Protein AF-A0AAN8LNS6-F1 (afdb_monomer_lite)

pLDDT: mean 75.52, std 24.85, range [30.61, 98.62]

Structure (mmCIF, N/CA/C/O backbone):
data_AF-A0AAN8LNS6-F1
#
_entry.id   AF-A0AAN8LNS6-F1
#
loop_
_atom_site.group_PDB
_atom_site.id
_atom_site.type_symbol
_atom_site.label_atom_id
_atom_site.label_alt_id
_atom_site.label_comp_id
_atom_site.label_asym_id
_atom_site.label_entity_id
_atom_site.label_seq_id
_atom_site.pdbx_PDB_ins_code
_atom_site.Cartn_x
_atom_site.Cartn_y
_atom_site.Cartn_z
_atom_site.occupancy
_atom_site.B_iso_or_equiv
_atom_site.auth_seq_id
_atom_site.auth_comp_id
_atom_site.auth_asym_id
_atom_site.auth_atom_id
_atom_site.pdbx_PDB_model_num
ATOM 1 N N . MET A 1 1 ? 27.444 -51.945 62.251 1.00 35.62 1 MET A N 1
ATOM 2 C CA . MET A 1 1 ? 27.437 -50.716 63.077 1.00 35.62 1 MET A CA 1
ATOM 3 C C . MET A 1 1 ? 26.310 -49.853 62.523 1.00 35.62 1 MET A C 1
ATOM 5 O O . MET A 1 1 ? 26.384 -49.500 61.361 1.00 35.62 1 MET A O 1
ATOM 9 N N . ALA A 1 2 ? 25.111 -49.955 63.098 1.00 35.59 2 ALA A N 1
ATOM 10 C CA . ALA A 1 2 ? 24.580 -49.136 64.200 1.00 35.59 2 ALA A CA 1
ATOM 11 C C . ALA A 1 2 ? 24.004 -47.794 63.695 1.00 35.59 2 ALA A C 1
ATOM 13 O O . ALA A 1 2 ? 24.743 -46.934 63.234 1.00 35.59 2 ALA A O 1
ATOM 14 N N . VAL A 1 3 ? 22.674 -47.677 63.785 1.00 38.09 3 VAL A N 1
ATOM 15 C CA . VAL A 1 3 ? 21.842 -46.474 63.574 1.00 38.09 3 VAL A CA 1
ATOM 16 C C . VAL A 1 3 ? 21.618 -45.792 64.936 1.00 38.09 3 VAL A C 1
ATOM 18 O O . VAL A 1 3 ? 21.544 -46.503 65.941 1.00 38.09 3 VAL A O 1
ATOM 21 N N . PRO A 1 4 ? 21.555 -44.449 64.999 1.00 41.38 4 PRO A N 1
ATOM 22 C CA . PRO A 1 4 ? 20.332 -43.736 65.455 1.00 41.38 4 PRO A CA 1
ATOM 23 C C . PRO A 1 4 ? 20.077 -42.468 64.588 1.00 41.38 4 PRO A C 1
ATOM 25 O O . PRO A 1 4 ? 21.036 -41.844 64.153 1.00 41.38 4 PRO A O 1
ATOM 28 N N . LEU A 1 5 ? 18.890 -42.079 64.096 1.00 34.06 5 LEU A N 1
ATOM 29 C CA . LEU A 1 5 ? 17.512 -41.841 64.588 1.00 34.06 5 LEU A CA 1
ATOM 30 C C . LEU A 1 5 ? 17.246 -40.432 65.199 1.00 34.06 5 LEU A C 1
ATOM 32 O O . LEU A 1 5 ? 17.749 -40.128 66.273 1.00 34.06 5 LEU A O 1
ATOM 36 N N . CYS A 1 6 ? 16.354 -39.690 64.505 1.00 31.38 6 CYS A N 1
ATOM 37 C CA . CYS A 1 6 ? 15.472 -38.548 64.869 1.00 31.38 6 CYS A CA 1
ATOM 38 C C . CYS A 1 6 ? 16.102 -37.193 65.283 1.00 31.38 6 CYS A C 1
ATOM 40 O O . CYS A 1 6 ? 17.024 -37.132 66.082 1.00 31.38 6 CYS A O 1
ATOM 42 N N . THR A 1 7 ? 15.625 -36.051 64.761 1.00 32.25 7 THR A N 1
ATOM 43 C CA . THR A 1 7 ? 14.326 -35.443 65.125 1.00 32.25 7 THR A CA 1
ATOM 44 C C . THR A 1 7 ? 13.641 -34.653 63.997 1.00 32.25 7 THR A C 1
ATOM 46 O O . THR A 1 7 ? 14.278 -34.066 63.128 1.00 32.25 7 THR A O 1
ATOM 49 N N . GLU A 1 8 ? 12.310 -34.681 64.054 1.00 36.06 8 GLU A N 1
ATOM 50 C CA . GLU A 1 8 ? 11.330 -33.973 63.227 1.00 36.06 8 GLU A CA 1
ATOM 51 C C . GLU A 1 8 ? 11.275 -32.468 63.549 1.00 36.06 8 GLU A C 1
ATOM 53 O O . GLU A 1 8 ? 11.502 -32.071 64.691 1.00 36.06 8 GLU A O 1
ATOM 58 N N . SER A 1 9 ? 10.883 -31.637 62.577 1.00 33.91 9 SER A N 1
ATOM 59 C CA . SER A 1 9 ? 10.159 -30.376 62.815 1.00 33.91 9 SER A CA 1
ATOM 60 C C . SER A 1 9 ? 9.399 -29.967 61.552 1.00 33.91 9 SER A C 1
ATOM 62 O O . SER A 1 9 ? 9.978 -29.553 60.552 1.00 33.91 9 SER A O 1
ATOM 64 N N . ASP A 1 10 ? 8.091 -30.146 61.647 1.00 33.09 10 ASP A N 1
ATOM 65 C CA . ASP A 1 10 ? 7.008 -29.646 60.809 1.00 33.09 10 ASP A CA 1
ATOM 66 C C . ASP A 1 10 ? 7.103 -28.124 60.587 1.00 33.09 10 ASP A C 1
ATOM 68 O O . ASP A 1 10 ? 7.224 -27.398 61.569 1.00 33.09 10 ASP A O 1
ATOM 72 N N . THR A 1 11 ? 6.971 -27.652 59.342 1.00 32.25 11 THR A N 1
ATOM 73 C CA . THR A 1 11 ? 6.034 -26.555 59.046 1.00 32.25 11 THR A CA 1
ATOM 74 C C . THR A 1 11 ? 5.538 -26.696 57.614 1.00 32.25 11 THR A C 1
ATOM 76 O O . THR A 1 11 ? 6.206 -26.363 56.634 1.00 32.25 11 THR A O 1
ATOM 79 N N . SER A 1 12 ? 4.318 -27.194 57.519 1.00 37.44 12 SER A N 1
ATOM 80 C CA . SER A 1 12 ? 3.43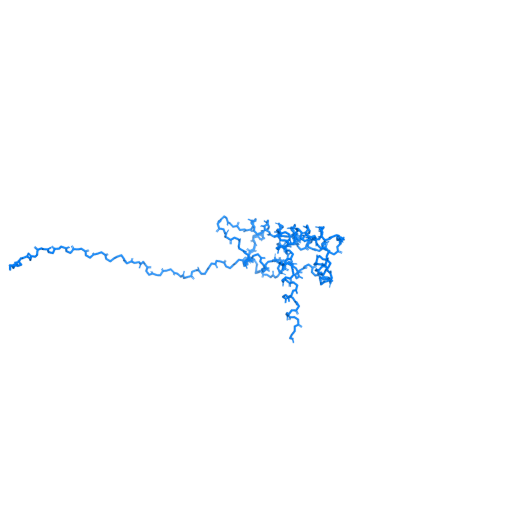1 -27.022 56.381 1.00 37.44 12 SER A CA 1
ATOM 81 C C . SER A 1 12 ? 3.238 -25.533 56.060 1.00 37.44 12 SER A C 1
ATOM 83 O O . SER A 1 12 ? 2.615 -24.820 56.840 1.00 37.44 12 SER A O 1
ATOM 85 N N . GLU A 1 13 ? 3.669 -25.064 54.887 1.00 35.47 13 GLU A N 1
ATOM 86 C CA . GLU A 1 13 ? 3.121 -23.836 54.303 1.00 35.47 13 GLU A CA 1
ATOM 87 C C . GLU A 1 13 ? 2.762 -24.090 52.837 1.00 35.47 13 GLU A C 1
ATOM 89 O O . GLU A 1 13 ? 3.567 -24.003 51.911 1.00 35.47 13 GLU A O 1
ATOM 94 N N . SER A 1 14 ? 1.507 -24.500 52.647 1.00 33.41 14 SER A N 1
ATOM 95 C CA . SER A 1 14 ? 0.851 -24.500 51.345 1.00 33.41 14 SER A CA 1
ATOM 96 C C . SER A 1 14 ? 0.818 -23.070 50.813 1.00 33.41 14 SER A C 1
ATOM 98 O O . SER A 1 14 ? -0.030 -22.281 51.232 1.00 33.41 14 SER A O 1
ATOM 100 N N . LEU A 1 15 ? 1.675 -22.742 49.844 1.00 30.61 15 LEU A N 1
ATOM 101 C CA . LEU A 1 15 ? 1.434 -21.592 48.977 1.00 30.61 15 LEU A CA 1
ATOM 102 C C . LEU A 1 15 ? 0.246 -21.919 48.073 1.00 30.61 15 LEU A C 1
ATOM 104 O O . LEU A 1 15 ? 0.359 -22.484 46.986 1.00 30.61 15 LEU A O 1
ATOM 108 N N . LYS A 1 16 ? -0.933 -21.588 48.590 1.00 36.66 16 LYS A N 1
ATOM 109 C CA . LYS A 1 16 ? -2.194 -21.613 47.871 1.00 36.66 16 LYS A CA 1
ATOM 110 C C . LYS A 1 16 ? -2.166 -20.464 46.866 1.00 36.66 16 LYS A C 1
ATOM 112 O O . LYS A 1 16 ? -2.345 -19.308 47.238 1.00 36.66 16 LYS A O 1
ATOM 117 N N . LEU A 1 17 ? -1.893 -20.777 45.601 1.00 31.12 17 LEU A N 1
ATOM 118 C CA . LEU A 1 17 ? -2.122 -19.827 44.516 1.00 31.12 17 LEU A CA 1
ATOM 119 C C . LEU A 1 17 ? -3.630 -19.523 44.462 1.00 31.12 17 LEU A C 1
ATOM 121 O O . LEU A 1 17 ? -4.432 -20.459 44.549 1.00 31.12 17 LEU A O 1
ATOM 125 N N . PRO A 1 18 ? -4.032 -18.244 44.387 1.00 34.56 18 PRO A N 1
ATOM 126 C CA . PRO A 1 18 ? -5.434 -17.868 44.445 1.00 34.56 18 PRO A CA 1
ATOM 127 C C . PRO A 1 18 ? -6.181 -18.390 43.217 1.00 34.56 18 PRO A C 1
ATOM 129 O O . PRO A 1 18 ? -5.793 -18.155 42.073 1.00 34.56 18 PRO A O 1
ATOM 132 N N . GLU A 1 19 ? -7.272 -19.100 43.485 1.00 42.81 19 GLU A N 1
ATOM 133 C CA . GLU A 1 19 ? -8.278 -19.453 42.497 1.00 42.81 19 GLU A CA 1
ATOM 134 C C . GLU A 1 19 ? -9.101 -18.202 42.127 1.00 42.81 19 GLU A C 1
ATOM 136 O O . GLU A 1 19 ? -9.510 -17.441 43.003 1.00 42.81 19 GLU A O 1
ATOM 141 N N . ASN A 1 20 ? -9.390 -18.070 40.829 1.00 39.22 20 ASN A N 1
ATOM 142 C CA . ASN A 1 20 ? -10.368 -17.186 40.180 1.00 39.22 20 ASN A CA 1
ATOM 143 C C . ASN A 1 20 ? -10.051 -15.685 40.032 1.00 39.22 20 ASN A C 1
ATOM 145 O O . ASN A 1 20 ? -10.383 -14.847 40.866 1.00 39.22 20 ASN A O 1
ATOM 149 N N . GLY A 1 21 ? -9.608 -15.336 38.822 1.00 37.94 21 GLY A N 1
ATOM 150 C CA . GLY A 1 21 ? -10.091 -14.158 38.099 1.00 37.94 21 GLY A CA 1
ATOM 151 C C . GLY A 1 21 ? -10.627 -14.616 36.735 1.00 37.94 21 GLY A C 1
ATOM 152 O O . GLY A 1 21 ? -10.122 -15.612 36.210 1.00 37.94 21 GLY A O 1
ATOM 153 N N . PRO A 1 22 ? -11.650 -13.964 36.149 1.00 37.91 22 PRO A N 1
ATOM 154 C CA . PRO A 1 22 ? -12.099 -14.321 34.809 1.00 37.91 22 PRO A CA 1
ATOM 155 C C . PRO A 1 22 ? -10.905 -14.193 33.865 1.00 37.91 22 PRO A C 1
ATOM 157 O O . PRO A 1 22 ? -10.192 -13.190 33.912 1.00 37.91 22 PRO A O 1
ATOM 160 N N . SER A 1 23 ? -10.677 -15.212 33.034 1.00 40.06 23 SER A N 1
ATOM 161 C CA . SER A 1 23 ? -9.725 -15.145 31.927 1.00 40.06 23 SER A CA 1
ATOM 162 C C . SER A 1 23 ? -10.151 -13.989 31.021 1.00 40.06 23 SER A C 1
ATOM 164 O O . SER A 1 23 ? -11.024 -14.128 30.166 1.00 40.06 23 SER A O 1
ATOM 166 N N . GLN A 1 24 ? -9.604 -12.802 31.277 1.00 41.88 24 GLN A N 1
ATOM 167 C CA . GLN A 1 24 ? -9.718 -11.683 30.367 1.00 41.88 24 GLN A CA 1
ATOM 168 C C . GLN A 1 24 ? -8.770 -12.008 29.223 1.00 41.88 24 GLN A C 1
ATOM 170 O O . GLN A 1 24 ? -7.557 -11.834 29.324 1.00 41.88 24 GLN A O 1
ATOM 175 N N . SER A 1 25 ? -9.338 -12.543 28.142 1.00 43.12 25 SER A N 1
ATOM 176 C CA . SER A 1 25 ? -8.699 -12.509 26.832 1.00 43.12 25 SER A CA 1
ATOM 177 C C . SER A 1 25 ? -8.156 -11.096 26.592 1.00 43.12 25 SER A C 1
ATOM 179 O O . SER A 1 25 ? -8.865 -10.143 26.946 1.00 43.12 25 SER A O 1
ATOM 181 N N . PRO A 1 26 ? -6.963 -10.933 25.991 1.00 43.88 26 PRO A N 1
ATOM 182 C CA . PRO A 1 26 ? -6.441 -9.610 25.679 1.00 43.88 26 PRO A CA 1
ATOM 183 C C . PRO A 1 26 ? -7.516 -8.794 24.944 1.00 43.88 26 PRO A C 1
ATOM 185 O O . PRO A 1 26 ? -8.266 -9.359 24.134 1.00 43.88 26 PRO A O 1
ATOM 188 N N . PRO A 1 27 ? -7.666 -7.498 25.273 1.00 49.25 27 PRO A N 1
ATOM 189 C CA . PRO A 1 27 ? -8.683 -6.657 24.664 1.00 49.25 27 PRO A CA 1
ATOM 190 C C . PRO A 1 27 ? -8.520 -6.731 23.148 1.00 49.25 27 PRO A C 1
ATOM 192 O O . PRO A 1 27 ? -7.433 -6.519 22.616 1.00 49.25 27 PRO A O 1
ATOM 195 N N . LYS A 1 28 ? -9.599 -7.109 22.456 1.00 55.84 28 LYS A N 1
ATOM 196 C CA . LYS A 1 28 ? -9.589 -7.236 21.001 1.00 55.84 28 LYS A CA 1
ATOM 197 C C . LYS A 1 28 ? -9.219 -5.876 20.412 1.00 55.84 28 LYS A C 1
ATOM 199 O O . LYS A 1 28 ? -9.913 -4.896 20.659 1.00 55.84 28 LYS A O 1
ATOM 204 N N . PHE A 1 29 ? -8.139 -5.877 19.635 1.00 53.69 29 PHE A N 1
ATOM 205 C CA . PHE A 1 29 ? -7.453 -4.739 19.013 1.00 53.69 29 PHE A CA 1
ATOM 206 C C . PHE A 1 29 ? -8.342 -3.874 18.100 1.00 53.69 29 PHE A C 1
ATOM 208 O O . PHE A 1 29 ? -7.987 -2.764 17.712 1.00 53.69 29 PHE A O 1
ATOM 215 N N . TRP A 1 30 ? -9.538 -4.351 17.768 1.00 48.47 30 TRP A N 1
ATOM 216 C CA . TRP A 1 30 ? -10.452 -3.562 16.972 1.00 48.47 30 TRP A CA 1
ATOM 217 C C . TRP A 1 30 ? -11.035 -2.420 17.812 1.00 48.47 30 TRP A C 1
ATOM 219 O O . TRP A 1 30 ? -11.592 -2.713 18.871 1.00 48.47 30 TRP A O 1
ATOM 229 N N . PRO A 1 31 ? -10.988 -1.146 17.375 1.00 43.34 31 PRO A N 1
ATOM 230 C CA . PRO A 1 31 ? -11.673 -0.077 18.087 1.00 43.34 31 PRO A CA 1
ATOM 231 C C . PRO A 1 31 ? -13.176 -0.379 18.089 1.00 43.34 31 PRO A C 1
ATOM 233 O O . PRO A 1 31 ? -13.880 -0.161 17.106 1.00 43.34 31 PRO A O 1
ATOM 236 N N . VAL A 1 32 ? -13.665 -0.942 19.196 1.00 50.38 32 VAL A N 1
ATOM 237 C CA . VAL A 1 32 ? -15.096 -1.169 19.458 1.00 50.38 32 VAL A CA 1
ATOM 238 C C . VAL A 1 32 ? -15.779 0.148 19.844 1.00 50.38 32 VAL A C 1
ATOM 240 O O . VAL A 1 32 ? -17.002 0.219 19.879 1.00 50.38 32 VAL A O 1
ATOM 243 N N . SER A 1 33 ? -15.002 1.215 20.069 1.00 43.38 33 SER A N 1
ATOM 244 C CA . SER A 1 33 ? -15.495 2.584 20.233 1.00 43.38 33 SER A CA 1
ATOM 245 C C . SER A 1 33 ? -14.332 3.579 20.262 1.00 43.38 33 SER A C 1
ATOM 247 O O . SER A 1 33 ? -13.376 3.380 21.008 1.00 43.38 33 SER A O 1
ATOM 249 N N . VAL A 1 34 ? -14.446 4.655 19.482 1.00 44.84 34 VAL A N 1
ATOM 250 C CA . VAL A 1 34 ? -13.584 5.849 19.539 1.00 44.84 34 VAL A CA 1
ATOM 251 C C . VAL A 1 34 ? -14.443 6.978 20.123 1.00 44.84 34 VAL A C 1
ATOM 253 O O . VAL A 1 34 ? -15.613 7.074 19.743 1.00 44.84 34 VAL A O 1
ATOM 256 N N . PRO A 1 35 ? -13.950 7.806 21.062 1.00 37.06 35 PRO A N 1
ATOM 257 C CA . PRO A 1 35 ? -14.753 8.874 21.644 1.00 37.06 35 PRO A CA 1
ATOM 258 C C . PRO A 1 35 ? -14.979 9.985 20.612 1.00 37.06 35 PRO A C 1
ATOM 260 O O . PRO A 1 35 ? -14.181 10.908 20.482 1.00 37.06 35 PRO A O 1
ATOM 263 N N . VAL A 1 36 ? -16.093 9.913 19.888 1.00 43.69 36 VAL A N 1
ATOM 264 C CA . VAL A 1 36 ? -16.636 11.057 19.155 1.00 43.69 36 VAL A CA 1
ATOM 265 C C . VAL A 1 36 ? -17.615 11.751 20.090 1.00 43.69 36 VAL A C 1
ATOM 267 O O . VAL A 1 36 ? -18.667 11.211 20.414 1.00 43.69 36 VAL A O 1
ATOM 270 N N . LEU A 1 37 ? -17.218 12.932 20.564 1.00 49.09 37 LEU A N 1
ATOM 271 C CA . LEU A 1 37 ? -18.111 13.980 21.062 1.00 49.09 37 LEU A CA 1
ATOM 272 C C . LEU A 1 37 ? -19.267 13.497 21.969 1.00 49.09 37 LEU A C 1
ATOM 274 O O . LEU A 1 37 ? -20.427 13.800 21.727 1.00 49.09 37 LEU A O 1
ATOM 278 N N . GLY A 1 38 ? -18.952 12.758 23.034 1.00 46.41 38 GLY A N 1
ATOM 279 C CA . GLY A 1 38 ? -19.870 12.588 24.165 1.00 46.41 38 GLY A CA 1
ATOM 280 C C . GLY A 1 38 ? -21.106 11.699 23.968 1.00 46.41 38 GLY A C 1
ATOM 281 O O . GLY A 1 38 ? -21.932 11.679 24.875 1.00 46.41 38 GLY A O 1
ATOM 282 N N . GLU A 1 39 ? -21.232 10.920 22.887 1.00 39.12 39 GLU A N 1
ATOM 283 C CA . GLU A 1 39 ? -22.327 9.945 22.747 1.00 39.12 39 GLU A CA 1
ATOM 284 C C . GLU A 1 39 ? -21.835 8.560 22.299 1.00 39.12 39 GLU A C 1
ATOM 286 O O . GLU A 1 39 ? -21.210 8.378 21.254 1.00 39.12 39 GLU A O 1
ATOM 291 N N . LYS A 1 40 ? -22.117 7.549 23.131 1.00 40.91 40 LYS A N 1
ATOM 292 C CA . LYS A 1 40 ? -21.777 6.141 22.895 1.00 40.91 40 LYS A CA 1
ATOM 293 C C . LYS A 1 40 ? -22.712 5.575 21.824 1.00 40.91 40 LYS A C 1
ATOM 295 O O . LYS A 1 40 ? -23.786 5.082 22.152 1.00 40.91 40 LYS A O 1
ATOM 300 N N . THR A 1 41 ? -22.288 5.621 20.564 1.00 42.25 41 THR A N 1
ATOM 301 C CA . THR A 1 41 ? -23.009 4.984 19.450 1.00 42.25 41 THR A CA 1
ATOM 302 C C . THR A 1 41 ? -22.237 3.759 18.965 1.00 42.25 41 THR A C 1
ATOM 304 O O . THR A 1 41 ? -21.007 3.782 18.909 1.00 42.25 41 THR A O 1
ATOM 307 N N . GLU A 1 42 ? -22.952 2.673 18.669 1.00 40.56 42 GLU A N 1
ATOM 308 C CA . GLU A 1 42 ? -22.386 1.412 18.182 1.00 40.56 42 GLU A CA 1
ATOM 309 C C . GLU A 1 42 ? -21.472 1.622 16.964 1.00 40.56 42 GLU A C 1
ATOM 311 O O . GLU A 1 42 ? -21.769 2.412 16.067 1.00 40.56 42 GLU A O 1
ATOM 316 N N . VAL A 1 43 ? -20.337 0.917 16.935 1.00 43.06 43 VAL A N 1
ATOM 317 C CA . VAL A 1 43 ? -19.313 1.023 15.884 1.00 43.06 43 VAL A CA 1
ATOM 318 C C . VAL A 1 43 ? -19.802 0.337 14.614 1.00 43.06 43 VAL A C 1
ATOM 320 O O . VAL A 1 43 ? -19.548 -0.834 14.338 1.00 43.06 43 VAL A O 1
ATOM 323 N N . VAL A 1 44 ? -20.532 1.126 13.835 1.00 45.22 44 VAL A N 1
ATOM 324 C CA . VAL A 1 44 ? -20.859 0.893 12.431 1.00 45.22 44 VAL A CA 1
ATOM 325 C C . VAL A 1 44 ? -19.604 1.181 11.593 1.00 45.22 44 VAL A C 1
ATOM 327 O O . VAL A 1 44 ? -18.810 2.052 11.944 1.00 45.22 44 VAL A O 1
ATOM 330 N N . SER A 1 45 ? -19.419 0.462 10.481 1.00 48.00 45 SER A N 1
ATOM 331 C CA . SER A 1 45 ? -18.275 0.535 9.545 1.00 48.00 45 SER A CA 1
ATOM 332 C C . SER A 1 45 ? -17.724 1.941 9.227 1.00 48.00 45 SER A C 1
ATOM 334 O O . SER A 1 45 ? -16.546 2.071 8.908 1.00 48.00 45 SER A O 1
ATOM 336 N N . SER A 1 46 ? -18.537 2.989 9.378 1.00 50.75 46 SER A N 1
ATOM 337 C CA . SER A 1 46 ? -18.179 4.408 9.263 1.00 50.75 46 SER A CA 1
ATOM 338 C C . SER A 1 46 ? -16.987 4.861 10.124 1.00 50.75 46 SER A C 1
ATOM 340 O O . SER A 1 46 ? -16.203 5.683 9.656 1.00 50.75 46 SER A O 1
ATOM 342 N N . THR A 1 47 ? -16.810 4.365 11.352 1.00 58.41 47 THR A N 1
ATOM 343 C CA . THR A 1 47 ? -15.704 4.822 12.225 1.00 58.41 47 THR A CA 1
ATOM 344 C C . THR A 1 47 ? -14.357 4.215 11.835 1.00 58.41 47 THR A C 1
ATOM 346 O O . THR A 1 47 ? -13.326 4.871 11.965 1.00 58.41 47 THR A O 1
ATOM 349 N N . LYS A 1 48 ? -14.358 2.988 11.293 1.00 59.94 48 LYS A N 1
ATOM 350 C CA . LYS A 1 48 ? -13.149 2.328 10.769 1.00 59.94 48 LYS A CA 1
ATOM 351 C C . LYS A 1 48 ? -12.632 3.028 9.513 1.00 59.94 48 LYS A C 1
ATOM 353 O O . LYS A 1 48 ? -11.426 3.118 9.306 1.00 59.94 48 LYS A O 1
ATOM 358 N N . ASP A 1 49 ? -13.553 3.504 8.676 1.00 63.97 49 ASP A N 1
ATOM 359 C CA . ASP A 1 49 ? -13.240 4.270 7.468 1.00 63.97 49 ASP A CA 1
ATOM 360 C C . ASP A 1 49 ? -12.564 5.606 7.811 1.00 63.97 49 ASP A C 1
ATOM 362 O O . ASP A 1 49 ? -11.646 6.013 7.107 1.00 63.97 49 ASP A O 1
ATOM 366 N N . ALA A 1 50 ? -12.978 6.258 8.903 1.00 74.06 50 ALA A N 1
ATOM 367 C CA . ALA A 1 50 ? -12.400 7.527 9.339 1.00 74.06 50 ALA A CA 1
ATOM 368 C C . ALA A 1 50 ? -10.983 7.376 9.920 1.00 74.06 50 ALA A C 1
ATOM 370 O O . ALA A 1 50 ? -10.120 8.191 9.615 1.00 74.06 50 ALA A O 1
ATOM 371 N N . CYS A 1 51 ? -10.740 6.329 10.718 1.00 80.44 51 CYS A N 1
ATOM 372 C CA . CYS A 1 51 ? -9.460 6.109 11.402 1.00 80.44 51 CYS A CA 1
ATOM 373 C C . CYS A 1 51 ? -8.296 5.961 10.403 1.00 80.44 51 CYS A C 1
ATOM 375 O O . CYS A 1 51 ? -7.294 6.652 10.502 1.00 80.44 51 CYS A O 1
ATOM 377 N N . PHE A 1 52 ? -8.462 5.159 9.347 1.00 91.44 52 PHE A N 1
ATOM 378 C CA . PHE A 1 52 ? -7.386 4.900 8.377 1.00 91.44 52 PHE A CA 1
ATOM 379 C C . PHE A 1 52 ? -7.548 5.649 7.047 1.00 91.44 52 PHE A C 1
ATOM 381 O O . PHE A 1 52 ? -7.043 5.194 6.015 1.00 91.44 52 PHE A O 1
ATOM 388 N N . ALA A 1 53 ? -8.257 6.782 7.045 1.00 93.31 53 ALA A N 1
ATOM 389 C CA . ALA A 1 53 ? -8.487 7.571 5.834 1.00 93.31 53 ALA A CA 1
ATOM 390 C C . ALA A 1 53 ? -7.165 8.045 5.205 1.00 93.31 53 ALA A C 1
ATOM 392 O O . ALA A 1 53 ? -6.942 7.799 4.022 1.00 93.31 53 ALA A O 1
ATOM 393 N N . SER A 1 54 ? -6.256 8.601 6.017 1.00 96.06 54 SER A N 1
ATOM 394 C CA . SER A 1 54 ? -4.932 9.071 5.577 1.00 96.06 54 SER A CA 1
ATOM 395 C C . SER A 1 54 ? -4.132 7.953 4.901 1.00 96.06 54 SER A C 1
ATOM 397 O O . SER A 1 54 ? -3.785 8.058 3.729 1.00 96.06 54 SER A O 1
ATOM 399 N N . ALA A 1 55 ? -3.957 6.813 5.581 1.00 97.38 55 ALA A N 1
ATOM 400 C CA . ALA A 1 55 ? -3.263 5.654 5.018 1.00 97.38 55 ALA A CA 1
ATOM 401 C C . ALA A 1 55 ? -3.914 5.142 3.718 1.00 97.38 55 ALA A C 1
ATOM 403 O O . ALA A 1 55 ? -3.223 4.752 2.777 1.00 97.38 55 ALA A O 1
ATOM 404 N N . THR A 1 56 ? -5.248 5.167 3.641 1.00 97.38 56 THR A N 1
ATOM 405 C CA . THR A 1 56 ? -5.989 4.769 2.436 1.00 97.38 56 THR A CA 1
ATOM 406 C C . THR A 1 56 ? -5.704 5.711 1.264 1.00 97.38 56 THR A C 1
ATOM 408 O O . THR A 1 56 ? -5.441 5.243 0.155 1.00 97.38 56 THR A O 1
ATOM 411 N N . GLU A 1 57 ? -5.732 7.023 1.495 1.00 97.56 57 GLU A N 1
ATOM 412 C CA . GLU A 1 57 ? -5.435 8.052 0.489 1.00 97.56 57 GLU A CA 1
ATOM 413 C C . GLU A 1 57 ? -3.970 8.014 0.041 1.00 97.56 57 GLU A C 1
ATOM 415 O O . GLU A 1 57 ? -3.683 8.151 -1.153 1.00 97.56 57 GLU A O 1
ATOM 420 N N . THR A 1 58 ? -3.045 7.770 0.974 1.00 98.44 58 THR A N 1
ATOM 421 C CA . THR A 1 58 ? -1.628 7.551 0.671 1.00 98.44 58 THR A CA 1
ATOM 422 C C . THR A 1 58 ? -1.468 6.363 -0.264 1.00 98.44 58 THR A C 1
ATOM 424 O O . THR A 1 58 ? -0.884 6.506 -1.337 1.00 98.44 58 THR A O 1
ATOM 427 N N . LEU A 1 59 ? -2.048 5.209 0.077 1.00 98.44 59 LEU A N 1
ATOM 428 C CA . LEU A 1 59 ? -1.902 4.002 -0.731 1.00 98.44 59 LEU A CA 1
ATOM 429 C C . LEU A 1 59 ? -2.521 4.153 -2.129 1.00 98.44 59 LEU A C 1
ATOM 431 O O . LEU A 1 59 ? -2.010 3.586 -3.092 1.00 98.44 59 LEU A O 1
ATOM 435 N N . GLN A 1 60 ? -3.578 4.955 -2.283 1.00 98.12 60 GLN A N 1
ATOM 436 C CA . GLN A 1 60 ? -4.158 5.265 -3.597 1.00 98.12 60 GLN A CA 1
ATOM 437 C C . GLN A 1 60 ? -3.167 5.945 -4.552 1.00 98.12 60 GLN A C 1
ATOM 439 O O . GLN A 1 60 ? -3.277 5.758 -5.768 1.00 98.12 60 GLN A O 1
ATOM 444 N N . GLN A 1 61 ? -2.162 6.661 -4.032 1.00 98.06 61 GLN A N 1
ATOM 445 C CA . GLN A 1 61 ? -1.111 7.269 -4.855 1.00 98.06 61 GLN A CA 1
ATOM 446 C C . GLN A 1 61 ? -0.241 6.232 -5.568 1.00 98.06 61 GLN A C 1
ATOM 448 O O . GLN A 1 61 ? 0.449 6.564 -6.528 1.00 98.06 61 GLN A O 1
ATOM 453 N N . ILE A 1 62 ? -0.307 4.950 -5.187 1.00 97.81 62 ILE A N 1
ATOM 454 C CA . ILE A 1 62 ? 0.414 3.901 -5.911 1.00 97.81 62 ILE A CA 1
ATOM 455 C C . ILE A 1 62 ? -0.014 3.840 -7.380 1.00 97.81 62 ILE A C 1
ATOM 457 O O . ILE A 1 62 ? 0.798 3.494 -8.222 1.00 97.81 62 ILE A O 1
ATOM 461 N N . SER A 1 63 ? -1.256 4.222 -7.712 1.00 96.88 63 SER A N 1
ATOM 462 C CA . SER A 1 63 ? -1.752 4.256 -9.098 1.00 96.88 63 SER A CA 1
ATOM 463 C C . SER A 1 63 ? -1.279 5.478 -9.900 1.00 96.88 63 SER A C 1
ATOM 465 O O . SER A 1 63 ? -1.493 5.525 -11.109 1.00 96.88 63 SER A O 1
ATOM 467 N N . THR A 1 64 ? -0.695 6.488 -9.248 1.00 95.94 64 THR A N 1
ATOM 468 C CA . THR A 1 64 ? -0.256 7.750 -9.877 1.00 95.94 64 THR A CA 1
ATOM 469 C C . THR A 1 64 ? 1.263 7.916 -9.896 1.00 95.94 64 THR A C 1
ATOM 471 O O . THR A 1 64 ? 1.769 8.814 -10.568 1.00 95.94 64 THR A O 1
ATOM 474 N N . THR A 1 65 ? 2.005 7.046 -9.211 1.00 96.38 65 THR A N 1
ATOM 475 C CA . THR A 1 65 ? 3.468 6.962 -9.288 1.00 96.38 65 THR A CA 1
ATOM 476 C C . THR A 1 65 ? 3.919 6.070 -10.446 1.00 96.38 65 THR A C 1
ATOM 478 O O . THR A 1 65 ? 3.184 5.189 -10.894 1.00 96.38 65 THR A O 1
ATOM 481 N N . PHE A 1 66 ? 5.137 6.285 -10.953 1.00 94.00 66 PHE A N 1
ATOM 482 C CA . PHE A 1 66 ? 5.606 5.627 -12.183 1.00 94.00 66 PHE A CA 1
ATOM 483 C C . PHE A 1 66 ? 6.820 4.720 -11.990 1.00 94.00 66 PHE A C 1
ATOM 485 O O . PHE A 1 66 ? 6.971 3.762 -12.745 1.00 94.00 66 PHE A O 1
ATOM 492 N N . THR A 1 67 ? 7.675 4.991 -11.001 1.00 95.94 67 THR A N 1
ATOM 493 C CA . THR A 1 67 ? 8.870 4.174 -10.756 1.00 95.94 67 THR A CA 1
ATOM 494 C C . THR A 1 67 ? 8.633 3.159 -9.630 1.00 95.94 67 THR A C 1
ATOM 496 O O . THR A 1 67 ? 7.832 3.426 -8.728 1.00 95.94 67 THR A O 1
ATOM 499 N N . PRO A 1 68 ? 9.323 2.000 -9.636 1.00 96.00 68 PRO A N 1
ATOM 500 C CA . PRO A 1 68 ? 9.251 1.034 -8.538 1.00 96.00 68 PRO A CA 1
ATOM 501 C C . PRO A 1 68 ? 9.635 1.656 -7.195 1.00 96.00 68 PRO A C 1
ATOM 503 O O . PRO A 1 68 ? 8.950 1.429 -6.205 1.00 96.00 68 PRO A O 1
ATOM 506 N N . SER A 1 69 ? 10.673 2.497 -7.170 1.00 96.06 69 SER A N 1
ATOM 507 C CA . SER A 1 69 ? 11.113 3.209 -5.967 1.00 96.06 69 SER A CA 1
ATOM 508 C C . SER A 1 69 ? 10.032 4.138 -5.410 1.00 96.06 69 SER A C 1
ATOM 510 O O . SER A 1 69 ? 9.761 4.095 -4.214 1.00 96.06 69 SER A O 1
ATOM 512 N N . ASP A 1 70 ? 9.351 4.916 -6.258 1.00 97.38 70 ASP A N 1
ATOM 513 C CA . ASP A 1 70 ? 8.266 5.798 -5.801 1.00 97.38 70 ASP A CA 1
ATOM 514 C C . ASP A 1 70 ? 7.067 4.996 -5.276 1.00 97.38 70 ASP A C 1
ATOM 516 O O . ASP A 1 70 ? 6.435 5.375 -4.291 1.00 97.38 70 ASP A O 1
ATOM 520 N N . LYS A 1 71 ? 6.743 3.862 -5.910 1.00 98.19 71 LYS A N 1
ATOM 521 C CA . LYS A 1 71 ? 5.677 2.967 -5.434 1.00 98.19 71 LYS A CA 1
ATOM 522 C C . LYS A 1 71 ? 6.027 2.336 -4.091 1.00 98.19 71 LYS A C 1
ATOM 524 O O . LYS A 1 71 ? 5.176 2.275 -3.209 1.00 98.19 71 LYS A O 1
ATOM 529 N N . LEU A 1 72 ? 7.273 1.907 -3.925 1.00 97.69 72 LEU A N 1
ATOM 530 C CA . LEU A 1 72 ? 7.800 1.390 -2.667 1.00 97.69 72 LEU A CA 1
ATOM 531 C C . LEU A 1 72 ? 7.729 2.447 -1.555 1.00 97.69 72 LEU A C 1
ATOM 533 O O . LEU A 1 72 ? 7.268 2.131 -0.459 1.00 97.69 72 LEU A O 1
ATOM 537 N N . GLN A 1 73 ? 8.042 3.708 -1.864 1.00 97.88 73 GLN A N 1
ATOM 538 C CA . GLN A 1 73 ? 7.885 4.820 -0.924 1.00 97.88 73 GLN A CA 1
ATOM 539 C C . GLN A 1 73 ? 6.420 5.032 -0.517 1.00 97.88 73 GLN A C 1
ATOM 541 O O . GLN A 1 73 ? 6.131 5.258 0.656 1.00 97.88 73 GLN A O 1
ATOM 546 N N . VAL A 1 74 ? 5.473 4.935 -1.457 1.00 98.62 74 VAL A N 1
ATOM 547 C CA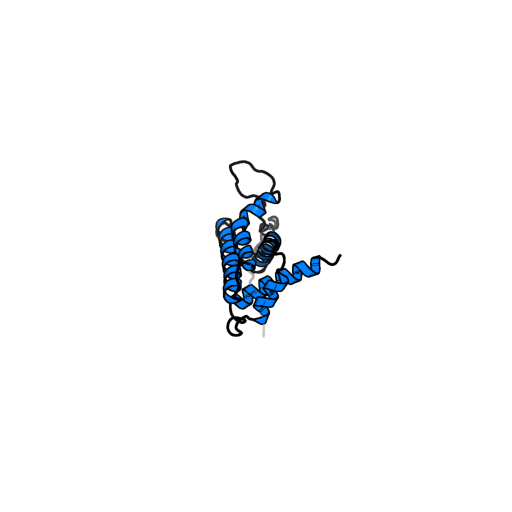 . VAL A 1 74 ? 4.035 5.008 -1.137 1.00 98.62 74 VAL A CA 1
ATOM 548 C C . VAL A 1 74 ? 3.629 3.903 -0.156 1.00 98.62 74 VAL A C 1
ATOM 550 O O . VAL A 1 74 ? 2.879 4.161 0.788 1.00 98.62 74 VAL A O 1
ATOM 553 N N . ILE A 1 75 ? 4.135 2.681 -0.346 1.00 98.25 75 ILE A N 1
ATOM 554 C CA . ILE A 1 75 ? 3.862 1.558 0.560 1.00 98.25 75 ILE A CA 1
ATOM 555 C C . ILE A 1 75 ? 4.441 1.844 1.951 1.00 98.25 75 ILE A C 1
ATOM 557 O O . ILE A 1 75 ? 3.728 1.681 2.940 1.00 98.25 75 ILE A O 1
ATOM 561 N N . GLN A 1 76 ? 5.687 2.319 2.033 1.00 97.94 76 GLN A N 1
ATOM 562 C CA . GLN A 1 76 ? 6.315 2.703 3.299 1.00 97.94 76 GLN A CA 1
ATOM 563 C C . GLN A 1 76 ? 5.489 3.762 4.042 1.00 97.94 76 GLN A C 1
ATOM 565 O O . GLN A 1 76 ? 5.105 3.548 5.191 1.00 97.94 76 GLN A O 1
ATOM 570 N N . LEU A 1 77 ? 5.145 4.866 3.372 1.00 98.38 77 LEU A N 1
ATOM 571 C CA . LEU A 1 77 ? 4.350 5.946 3.968 1.00 98.38 77 LEU A CA 1
ATOM 572 C C . LEU A 1 77 ? 2.979 5.452 4.450 1.00 98.38 77 LEU A C 1
ATOM 574 O O . LEU A 1 77 ? 2.463 5.918 5.461 1.00 98.38 77 LEU A O 1
ATOM 578 N N . THR A 1 78 ? 2.398 4.469 3.760 1.00 98.25 78 THR A N 1
ATOM 579 C CA . THR A 1 78 ? 1.146 3.837 4.194 1.00 98.25 78 THR A CA 1
ATOM 580 C C . THR A 1 78 ? 1.325 3.102 5.527 1.00 98.25 78 THR A C 1
ATOM 582 O O . THR A 1 78 ? 0.475 3.226 6.409 1.00 98.25 78 THR A O 1
ATOM 585 N N . PHE A 1 79 ? 2.422 2.357 5.708 1.00 96.31 79 PHE A N 1
ATOM 586 C CA . PHE A 1 79 ? 2.728 1.706 6.988 1.00 96.31 79 PHE A CA 1
ATOM 587 C C . PHE A 1 79 ? 2.978 2.714 8.112 1.00 96.31 79 PHE A C 1
ATOM 589 O O . PHE A 1 79 ? 2.529 2.495 9.241 1.00 96.31 79 PHE A O 1
ATOM 596 N N . GLU A 1 80 ? 3.657 3.819 7.811 1.00 95.94 80 GLU A N 1
ATOM 597 C CA . GLU A 1 80 ? 3.900 4.899 8.770 1.00 95.94 80 GLU A CA 1
ATOM 598 C C . GLU A 1 80 ? 2.588 5.548 9.226 1.00 95.94 80 GLU A C 1
ATOM 600 O O . GLU A 1 80 ? 2.366 5.691 10.429 1.00 95.94 80 GLU A O 1
ATOM 605 N N . GLU A 1 81 ? 1.679 5.864 8.298 1.00 96.00 81 GLU A N 1
ATOM 606 C CA . GLU A 1 81 ? 0.367 6.435 8.627 1.00 96.00 81 GLU A CA 1
ATOM 607 C C . GLU A 1 81 ? -0.501 5.460 9.437 1.00 96.00 81 GLU A C 1
ATOM 609 O O . GLU A 1 81 ? -1.129 5.872 10.413 1.00 96.00 81 GLU A O 1
ATOM 614 N N . ILE A 1 82 ? -0.483 4.160 9.116 1.00 93.94 82 ILE A N 1
ATOM 615 C CA . ILE A 1 82 ? -1.159 3.138 9.936 1.00 93.94 82 ILE A CA 1
ATOM 616 C C . ILE A 1 82 ? -0.586 3.121 11.352 1.00 93.94 82 ILE A C 1
ATOM 618 O O . ILE A 1 82 ? -1.337 3.172 12.324 1.00 93.94 82 ILE A O 1
ATOM 622 N N . THR A 1 83 ? 0.738 3.049 11.478 1.00 90.81 83 THR A N 1
ATOM 623 C CA . THR A 1 83 ? 1.403 2.941 12.782 1.00 90.81 83 THR A CA 1
ATOM 624 C C . THR A 1 83 ? 1.133 4.182 13.624 1.00 90.81 83 THR A C 1
ATOM 626 O O . THR A 1 83 ? 0.803 4.071 14.800 1.00 90.81 83 THR A O 1
ATOM 629 N N . LYS A 1 84 ? 1.202 5.369 13.021 1.00 89.75 84 LYS A N 1
ATOM 630 C CA . LYS A 1 84 ? 0.892 6.647 13.667 1.00 89.75 84 LYS A CA 1
ATOM 631 C C . LYS A 1 84 ? -0.536 6.694 14.208 1.00 89.75 84 LYS A C 1
ATOM 633 O O . LYS A 1 84 ? -0.727 7.097 15.353 1.00 89.75 84 LYS A O 1
ATOM 638 N N . GLU A 1 85 ? -1.518 6.267 13.419 1.00 89.81 85 GLU A N 1
ATOM 639 C CA . GLU A 1 85 ? -2.925 6.245 13.833 1.00 89.81 85 GLU A CA 1
ATOM 640 C C . GLU A 1 85 ? -3.187 5.225 14.954 1.00 89.81 85 GLU A C 1
ATOM 642 O O . GLU A 1 85 ? -3.920 5.481 15.912 1.00 89.81 85 GLU A O 1
ATOM 647 N N . VAL A 1 86 ? -2.548 4.059 14.868 1.00 86.38 86 VAL A N 1
ATOM 648 C CA . VAL A 1 86 ? -2.655 3.019 15.895 1.00 86.38 86 VAL A CA 1
ATOM 649 C C . VAL A 1 86 ? -2.026 3.489 17.208 1.00 86.38 86 VAL A C 1
ATOM 651 O O . VAL A 1 86 ? -2.643 3.369 18.266 1.00 86.38 86 VAL A O 1
ATOM 654 N N . MET A 1 87 ? -0.835 4.085 17.153 1.00 83.38 87 MET A N 1
ATOM 655 C CA . MET A 1 87 ? -0.128 4.575 18.339 1.00 83.38 87 MET A CA 1
ATOM 656 C C . MET A 1 87 ? -0.811 5.790 18.977 1.00 83.38 87 MET A C 1
ATOM 658 O O . MET A 1 87 ? -0.747 5.939 20.192 1.00 83.38 87 MET A O 1
ATOM 662 N N . SER A 1 88 ? -1.494 6.639 18.202 1.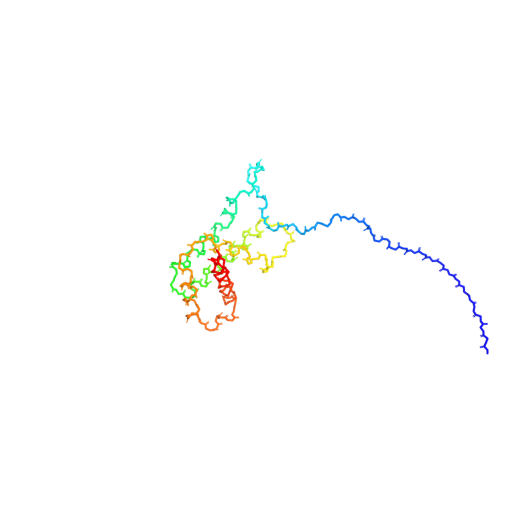00 83.12 88 SER A N 1
ATOM 663 C CA . SER A 1 88 ? -2.276 7.757 18.756 1.00 83.12 88 SER A CA 1
ATOM 664 C C . SER A 1 88 ? -3.540 7.288 19.487 1.00 83.12 88 SER A C 1
ATOM 666 O O . SER A 1 88 ? -4.013 7.955 20.410 1.00 83.12 88 SER A O 1
ATOM 668 N N . SER A 1 89 ? -4.074 6.132 19.087 1.00 77.00 89 SER A N 1
ATOM 669 C CA . SER A 1 89 ? -5.310 5.556 19.623 1.00 77.00 89 SER A CA 1
ATOM 670 C C . SER A 1 89 ? -5.085 4.602 20.802 1.00 77.00 89 SER A C 1
ATOM 672 O O . SER A 1 89 ? -5.993 4.396 21.614 1.00 77.00 89 SER A O 1
ATOM 674 N N . LEU A 1 90 ? -3.899 3.996 20.906 1.00 74.56 90 LEU A N 1
ATOM 675 C CA . LEU A 1 90 ? -3.545 3.059 21.973 1.00 74.56 90 LEU A CA 1
ATOM 676 C C . LEU A 1 90 ? -3.001 3.789 23.211 1.00 74.56 90 LEU A C 1
ATOM 678 O O . LEU A 1 90 ? -2.301 4.791 23.120 1.00 74.56 90 LEU A O 1
ATOM 682 N N . LYS A 1 91 ? -3.311 3.262 24.400 1.00 63.62 91 LYS A N 1
ATOM 683 C CA . LYS A 1 91 ? -2.664 3.691 25.650 1.00 63.62 91 LYS A CA 1
ATOM 684 C C . LYS A 1 91 ? -1.307 2.998 25.782 1.00 63.62 91 LYS A C 1
ATOM 686 O O . LYS A 1 91 ? -1.170 1.863 25.327 1.00 63.62 91 LYS A O 1
ATOM 691 N N . ASP A 1 92 ? -0.354 3.661 26.440 1.00 55.72 92 ASP A N 1
ATOM 692 C CA . ASP A 1 92 ? 0.980 3.118 26.722 1.00 55.72 92 ASP A CA 1
ATOM 693 C C . ASP A 1 92 ? 0.888 1.665 27.228 1.00 55.72 92 ASP A C 1
ATOM 695 O O . ASP A 1 92 ? 0.073 1.373 28.111 1.00 55.72 92 ASP A O 1
ATOM 699 N N . ASN A 1 93 ? 1.751 0.788 26.690 1.00 61.09 93 ASN A N 1
ATOM 700 C CA . ASN A 1 93 ? 1.881 -0.665 26.941 1.00 61.09 93 ASN A CA 1
ATOM 701 C C . ASN A 1 93 ? 1.135 -1.633 25.986 1.00 61.09 93 ASN A C 1
ATOM 703 O O . ASN A 1 93 ? 0.618 -2.656 26.439 1.00 61.09 93 ASN A O 1
ATOM 707 N N . PHE A 1 94 ? 1.122 -1.381 24.670 1.00 70.81 94 PHE A N 1
ATOM 708 C CA . PHE A 1 94 ? 0.705 -2.383 23.670 1.00 70.81 94 PHE A CA 1
ATOM 709 C C . PHE A 1 94 ? 1.889 -2.886 22.828 1.00 70.81 94 PHE A C 1
ATOM 711 O O . PHE A 1 94 ? 2.731 -2.098 22.402 1.00 70.81 94 PHE A O 1
ATOM 718 N N . LEU A 1 95 ? 1.946 -4.197 22.568 1.00 76.38 95 LEU A N 1
ATOM 719 C CA . LEU A 1 95 ? 2.949 -4.817 21.700 1.00 76.38 95 LEU A CA 1
ATOM 720 C C . LEU A 1 95 ? 2.406 -4.887 20.264 1.00 76.38 95 LEU A C 1
ATOM 722 O O . LEU A 1 95 ? 1.622 -5.774 19.954 1.00 76.38 95 LEU A O 1
ATOM 726 N N . TRP A 1 96 ? 2.815 -3.952 19.403 1.00 81.12 96 TRP A N 1
ATOM 727 C CA . TRP A 1 96 ? 2.414 -3.908 17.992 1.00 81.12 96 TRP A CA 1
ATOM 728 C C . TRP A 1 96 ? 3.172 -4.957 17.176 1.00 81.12 96 TRP A C 1
ATOM 730 O O . TRP A 1 96 ? 4.336 -4.757 16.822 1.00 81.12 96 TRP A O 1
ATOM 740 N N . SER A 1 97 ? 2.534 -6.103 16.932 1.00 85.12 97 SER A N 1
ATOM 741 C CA . SER A 1 97 ? 3.137 -7.212 16.194 1.00 85.12 97 SER A CA 1
ATOM 742 C C . SER A 1 97 ? 2.681 -7.253 14.731 1.00 85.12 97 SER A C 1
ATOM 744 O O . SER A 1 97 ? 1.735 -6.579 14.324 1.00 85.12 97 SER A O 1
ATOM 746 N N . MET A 1 98 ? 3.345 -8.078 13.918 1.00 81.81 98 MET A N 1
ATOM 747 C CA . MET A 1 98 ? 2.966 -8.276 12.514 1.00 81.81 98 MET A CA 1
ATOM 748 C C . MET A 1 98 ? 1.573 -8.913 12.370 1.00 81.81 98 MET A C 1
ATOM 750 O O . MET A 1 98 ? 0.842 -8.548 11.450 1.00 81.81 98 MET A O 1
ATOM 754 N N . ASP A 1 99 ? 1.173 -9.772 13.315 1.00 85.69 99 ASP A N 1
ATOM 755 C CA . ASP A 1 99 ? -0.167 -10.375 13.352 1.00 85.69 99 ASP A CA 1
ATOM 756 C C . ASP A 1 99 ? -1.267 -9.324 13.577 1.00 85.69 99 ASP A C 1
ATOM 758 O O . ASP A 1 99 ? -2.400 -9.509 13.131 1.00 85.69 99 ASP A O 1
ATOM 762 N N . ASP A 1 100 ? -0.931 -8.194 14.208 1.00 86.81 100 ASP A N 1
ATOM 763 C CA . ASP A 1 100 ? -1.837 -7.054 14.374 1.00 86.81 100 ASP A CA 1
ATOM 764 C C . ASP A 1 100 ? -1.775 -6.100 13.168 1.00 86.81 100 ASP A C 1
ATOM 766 O O . ASP A 1 100 ? -2.802 -5.609 12.691 1.00 86.81 100 ASP A O 1
ATOM 770 N N . GLN A 1 101 ? -0.573 -5.867 12.628 1.00 89.62 101 GLN A N 1
ATOM 771 C CA . GLN A 1 101 ? -0.341 -4.948 11.512 1.00 89.62 101 GLN A CA 1
ATOM 772 C C . GLN A 1 101 ? -0.911 -5.461 10.187 1.00 89.62 101 GLN A C 1
ATOM 774 O O . GLN A 1 101 ? -1.482 -4.678 9.422 1.00 89.62 101 GLN A O 1
ATOM 779 N N . PHE A 1 102 ? -0.774 -6.757 9.893 1.00 92.81 102 PHE A N 1
ATOM 780 C CA . PHE A 1 102 ? -1.191 -7.318 8.609 1.00 92.81 102 PHE A CA 1
ATOM 781 C C . PHE A 1 102 ? -2.703 -7.182 8.353 1.00 92.81 102 PHE A C 1
ATOM 783 O O . PHE A 1 102 ? -3.063 -6.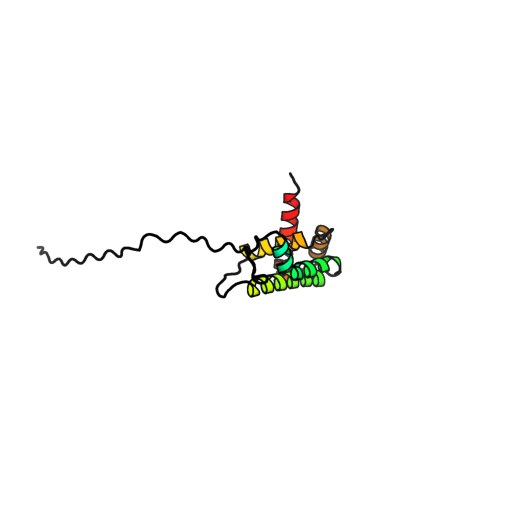681 7.285 1.00 92.81 102 PHE A O 1
ATOM 790 N N . PRO A 1 103 ? -3.611 -7.529 9.291 1.00 93.25 103 PRO A N 1
ATOM 791 C CA . PRO A 1 103 ? -5.048 -7.329 9.098 1.00 93.25 103 PRO A 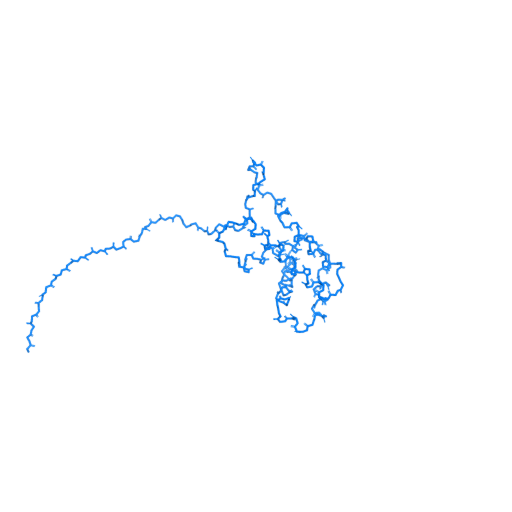CA 1
ATOM 792 C C . PRO A 1 103 ? -5.441 -5.864 8.867 1.00 93.25 103 PRO A C 1
ATOM 794 O O . PRO A 1 103 ? -6.340 -5.590 8.069 1.00 93.25 103 PRO A O 1
ATOM 797 N N . VAL A 1 104 ? -4.766 -4.915 9.528 1.00 93.38 104 VAL A N 1
ATOM 798 C CA . VAL A 1 104 ? -5.008 -3.477 9.318 1.00 93.38 104 VAL A CA 1
ATOM 799 C C . VAL A 1 104 ? -4.527 -3.040 7.944 1.00 93.38 104 VAL A C 1
ATOM 801 O O . VAL A 1 104 ? -5.249 -2.349 7.226 1.00 93.38 104 VAL A O 1
ATOM 804 N N . PHE A 1 105 ? -3.341 -3.483 7.537 1.00 96.56 105 PHE A N 1
ATOM 805 C CA . PHE A 1 105 ? -2.822 -3.178 6.213 1.00 96.56 105 PHE A CA 1
ATOM 806 C C . PHE A 1 105 ? -3.704 -3.779 5.107 1.00 96.56 105 PHE A C 1
ATOM 808 O O . PHE A 1 105 ? -4.079 -3.071 4.175 1.00 96.56 105 PHE A O 1
ATOM 815 N N . LEU A 1 106 ? -4.148 -5.034 5.247 1.00 95.75 106 LEU A N 1
ATOM 816 C CA . LEU A 1 106 ? -5.110 -5.663 4.334 1.00 95.75 106 LEU A CA 1
ATOM 817 C C . LEU A 1 106 ? -6.423 -4.868 4.249 1.00 95.75 106 LEU A C 1
ATOM 819 O O . LEU A 1 106 ? -6.950 -4.660 3.154 1.00 95.75 106 LEU A O 1
ATOM 823 N N . TYR A 1 107 ? -6.934 -4.385 5.386 1.00 94.81 107 TYR A N 1
ATOM 824 C CA . TYR A 1 107 ? -8.104 -3.508 5.421 1.00 94.81 107 TYR A CA 1
ATOM 825 C C . TYR A 1 107 ? -7.879 -2.220 4.614 1.00 94.81 107 TYR A C 1
ATOM 827 O O . TYR A 1 107 ? -8.723 -1.864 3.788 1.00 94.81 107 TYR A O 1
ATOM 835 N N . VAL A 1 108 ? -6.734 -1.555 4.788 1.00 96.88 108 VAL A N 1
ATOM 836 C CA . VAL A 1 108 ? -6.369 -0.352 4.019 1.00 96.88 108 VAL A CA 1
ATOM 837 C C . VAL A 1 108 ? -6.279 -0.655 2.520 1.00 96.88 108 VAL A C 1
ATOM 839 O O . VAL A 1 108 ? -6.847 0.084 1.716 1.00 96.88 108 VAL A O 1
ATOM 842 N N . VAL A 1 109 ? -5.667 -1.776 2.125 1.00 97.12 109 VAL A N 1
ATOM 843 C CA . VAL A 1 109 ? -5.582 -2.214 0.717 1.00 97.12 109 VAL A CA 1
ATOM 844 C C . VAL A 1 109 ? -6.977 -2.412 0.108 1.00 97.12 109 VAL A C 1
ATOM 846 O O . VAL A 1 109 ? -7.252 -1.925 -0.993 1.00 97.12 109 VAL A O 1
ATOM 849 N N . LEU A 1 110 ? -7.889 -3.072 0.830 1.00 95.12 110 LEU A N 1
ATOM 850 C CA . LEU A 1 110 ? -9.284 -3.253 0.407 1.00 95.12 110 LEU A CA 1
ATOM 851 C C . LEU A 1 110 ? -10.016 -1.910 0.258 1.00 95.12 110 LEU A C 1
ATOM 853 O O . LEU A 1 110 ? -10.745 -1.691 -0.715 1.00 95.12 110 LEU A O 1
ATOM 857 N N . ARG A 1 111 ? -9.813 -0.994 1.211 1.00 95.00 111 ARG A N 1
ATOM 858 C CA . ARG A 1 111 ? -10.430 0.339 1.225 1.00 95.00 111 ARG A CA 1
ATOM 859 C C . ARG A 1 111 ? -9.876 1.279 0.161 1.00 95.00 111 ARG A C 1
ATOM 861 O O . ARG A 1 111 ? -10.637 2.108 -0.337 1.00 95.00 111 ARG A O 1
ATOM 868 N N . ALA A 1 112 ? -8.619 1.111 -0.245 1.00 96.19 112 ALA A N 1
ATOM 869 C CA . ALA A 1 112 ? -7.991 1.916 -1.289 1.00 96.19 112 ALA A CA 1
ATOM 870 C C . ALA A 1 112 ? -8.635 1.697 -2.668 1.00 96.19 112 ALA A C 1
ATOM 872 O O . ALA A 1 112 ? -8.606 2.603 -3.501 1.00 96.19 112 ALA A O 1
ATOM 873 N N . ARG A 1 113 ? -9.278 0.537 -2.900 1.00 95.19 113 ARG A N 1
ATOM 874 C CA . ARG A 1 113 ? -10.004 0.200 -4.145 1.00 95.19 113 ARG A CA 1
ATOM 875 C C . ARG A 1 113 ? -9.150 0.381 -5.409 1.00 95.19 113 ARG A C 1
ATOM 877 O O . ARG A 1 113 ? -9.626 0.860 -6.441 1.00 95.19 113 ARG A O 1
ATOM 884 N N . ILE A 1 114 ? -7.886 -0.026 -5.332 1.00 96.06 114 ILE A N 1
ATOM 885 C CA . ILE A 1 114 ? -6.935 0.050 -6.444 1.00 96.06 114 ILE A CA 1
ATOM 886 C C . ILE A 1 114 ? -7.400 -0.897 -7.557 1.00 96.06 114 ILE A C 1
ATOM 888 O O . ILE A 1 114 ? -7.378 -2.117 -7.400 1.00 96.06 114 ILE A O 1
ATOM 892 N N . ARG A 1 115 ? -7.841 -0.338 -8.692 1.00 90.56 115 ARG A N 1
ATOM 893 C CA . ARG A 1 115 ? -8.464 -1.117 -9.783 1.00 90.56 115 ARG A CA 1
ATOM 894 C C . ARG A 1 115 ? -7.506 -2.130 -10.406 1.00 90.56 115 ARG A C 1
ATOM 896 O O . ARG A 1 115 ? -7.896 -3.266 -10.646 1.00 90.56 115 ARG A O 1
ATOM 903 N N . ASN A 1 116 ? -6.261 -1.716 -10.632 1.00 93.44 116 ASN A N 1
ATOM 904 C CA . ASN A 1 116 ? -5.244 -2.499 -11.334 1.00 93.44 116 ASN A CA 1
ATOM 905 C C . ASN A 1 116 ? -4.126 -2.955 -10.386 1.00 93.44 116 ASN A C 1
ATOM 907 O O . ASN A 1 116 ? -2.965 -2.979 -10.779 1.00 93.44 116 ASN A O 1
ATOM 911 N N . LEU A 1 117 ? -4.461 -3.317 -9.139 1.00 96.19 117 LEU A N 1
ATOM 912 C CA . LEU A 1 117 ? -3.467 -3.667 -8.113 1.00 96.19 117 LEU A CA 1
ATOM 913 C C . LEU A 1 117 ? -2.479 -4.745 -8.587 1.00 96.19 117 LEU A C 1
ATOM 915 O O . LEU A 1 117 ? -1.292 -4.642 -8.310 1.00 96.19 117 LEU A O 1
ATOM 919 N N . GLY A 1 118 ? -2.952 -5.738 -9.347 1.00 96.38 118 GLY A N 1
ATOM 920 C CA . GLY A 1 118 ? -2.085 -6.773 -9.914 1.00 96.38 118 GLY A CA 1
ATOM 921 C C . GLY A 1 118 ? -1.002 -6.211 -10.839 1.00 96.38 118 GLY A C 1
ATOM 922 O O . GLY A 1 118 ? 0.140 -6.642 -10.759 1.00 96.38 118 GLY A O 1
ATOM 923 N N . SER A 1 119 ? -1.326 -5.207 -11.659 1.00 97.06 119 SER A N 1
ATOM 924 C CA . SER A 1 119 ? -0.352 -4.543 -12.535 1.00 97.06 119 SER A CA 1
ATOM 925 C C . SER A 1 119 ? 0.673 -3.732 -11.745 1.00 97.06 119 SER A C 1
ATOM 927 O O . SER A 1 119 ? 1.845 -3.733 -12.104 1.00 97.06 119 SER A O 1
ATOM 929 N N . GLU A 1 120 ? 0.252 -3.081 -10.657 1.00 98.06 120 GLU A N 1
ATOM 930 C CA . GLU A 1 120 ? 1.172 -2.359 -9.769 1.00 98.06 120 GLU A CA 1
ATOM 931 C C . GLU A 1 120 ? 2.148 -3.316 -9.080 1.00 98.06 120 GLU A C 1
ATOM 933 O O . GLU A 1 120 ? 3.347 -3.049 -9.026 1.00 98.06 120 GLU A O 1
ATOM 938 N N . VAL A 1 121 ? 1.643 -4.459 -8.602 1.00 97.69 121 VAL A N 1
ATOM 939 C CA . VAL A 1 121 ? 2.460 -5.514 -7.992 1.00 97.69 121 VAL A CA 1
ATOM 940 C C . VAL A 1 121 ? 3.459 -6.074 -9.001 1.00 97.69 121 VAL A C 1
ATOM 942 O O . VAL A 1 121 ? 4.644 -6.138 -8.686 1.00 97.69 121 VAL A O 1
ATOM 945 N N . SER A 1 122 ? 3.017 -6.422 -10.213 1.00 97.50 122 SER A N 1
ATOM 946 C CA . SER A 1 122 ? 3.914 -6.922 -11.262 1.00 97.50 122 SER A CA 1
ATOM 947 C C . SER A 1 122 ? 4.979 -5.899 -11.654 1.00 97.50 122 SER A C 1
ATOM 949 O O . SER A 1 122 ? 6.137 -6.267 -11.786 1.00 97.50 122 SER A O 1
ATOM 951 N N . LEU A 1 123 ? 4.634 -4.610 -11.766 1.00 97.31 123 LEU A N 1
ATOM 952 C CA . LEU A 1 123 ? 5.621 -3.578 -12.098 1.00 97.31 123 LEU A CA 1
ATOM 953 C C . LEU A 1 123 ? 6.751 -3.512 -11.064 1.00 97.31 123 LEU A C 1
ATOM 955 O O . LEU A 1 123 ? 7.919 -3.416 -11.435 1.00 97.31 123 LEU A O 1
ATOM 959 N N . ILE A 1 124 ? 6.407 -3.533 -9.773 1.00 97.56 124 ILE A N 1
ATOM 960 C CA . ILE A 1 124 ? 7.410 -3.500 -8.704 1.00 97.56 124 ILE A CA 1
ATOM 961 C C . ILE A 1 124 ? 8.217 -4.801 -8.711 1.00 97.56 124 ILE A C 1
ATOM 963 O O . ILE A 1 124 ? 9.436 -4.747 -8.610 1.00 97.56 124 ILE A O 1
ATOM 967 N N . GLU A 1 125 ? 7.565 -5.954 -8.870 1.00 96.25 125 GLU A N 1
ATOM 968 C CA . GLU A 1 125 ? 8.238 -7.256 -8.906 1.00 96.25 125 GLU A CA 1
ATOM 969 C C . GLU A 1 125 ? 9.253 -7.369 -10.052 1.00 96.25 125 GLU A C 1
ATOM 971 O O . GLU A 1 125 ? 10.361 -7.855 -9.834 1.00 96.25 125 GLU A O 1
ATOM 976 N N . ASP A 1 126 ? 8.902 -6.879 -11.240 1.00 96.50 126 ASP A N 1
ATOM 977 C CA . ASP A 1 126 ? 9.726 -7.025 -12.441 1.00 96.50 126 ASP A CA 1
ATOM 978 C C . ASP A 1 126 ? 10.879 -6.009 -12.508 1.00 96.50 126 ASP A C 1
ATOM 980 O O . ASP A 1 126 ? 11.899 -6.275 -13.147 1.00 96.50 126 ASP A O 1
ATOM 984 N N . LEU A 1 127 ? 10.719 -4.828 -11.894 1.00 96.12 127 LEU A N 1
ATOM 985 C CA . LEU A 1 127 ? 11.624 -3.685 -12.091 1.00 96.12 127 LEU A CA 1
ATOM 986 C C . LEU A 1 127 ? 12.319 -3.180 -10.814 1.00 96.12 127 LEU A C 1
ATOM 988 O O . LEU A 1 127 ? 13.116 -2.242 -10.895 1.00 96.12 127 LEU A O 1
ATOM 992 N N . MET A 1 128 ? 12.029 -3.740 -9.637 1.00 94.25 128 MET A N 1
ATOM 993 C CA . MET A 1 128 ? 12.724 -3.376 -8.396 1.00 94.25 128 MET A CA 1
ATOM 994 C C . MET A 1 128 ? 14.197 -3.813 -8.432 1.00 94.25 128 MET A C 1
ATOM 996 O O . MET A 1 128 ? 14.526 -4.918 -8.856 1.00 94.25 128 MET A O 1
ATOM 1000 N N . ASP A 1 129 ? 15.091 -2.951 -7.935 1.00 92.69 129 ASP A N 1
ATOM 1001 C CA . ASP A 1 129 ? 16.516 -3.268 -7.797 1.00 92.69 129 ASP A CA 1
ATOM 1002 C C . ASP A 1 129 ? 16.713 -4.476 -6.849 1.00 92.69 129 ASP A C 1
ATOM 1004 O O . ASP A 1 129 ? 16.240 -4.433 -5.703 1.00 92.69 129 ASP A O 1
ATOM 1008 N N . PRO A 1 130 ? 17.439 -5.536 -7.261 1.00 90.25 130 PRO A N 1
ATOM 1009 C CA . PRO A 1 130 ? 17.729 -6.697 -6.413 1.00 90.25 130 PRO A CA 1
ATOM 1010 C C . PRO A 1 130 ? 18.379 -6.363 -5.058 1.00 90.25 130 PRO A C 1
ATOM 1012 O O . PRO A 1 130 ? 18.220 -7.109 -4.086 1.00 90.25 130 PRO A O 1
ATOM 1015 N N . CYS A 1 131 ? 19.097 -5.239 -4.963 1.00 89.69 131 CYS A N 1
ATOM 1016 C CA . CYS A 1 131 ? 19.691 -4.761 -3.714 1.00 89.69 131 CYS A CA 1
ATOM 1017 C C . CYS A 1 131 ? 18.625 -4.289 -2.712 1.00 89.69 131 CYS A C 1
ATOM 1019 O O . CYS A 1 131 ? 18.814 -4.419 -1.504 1.00 89.69 131 CYS A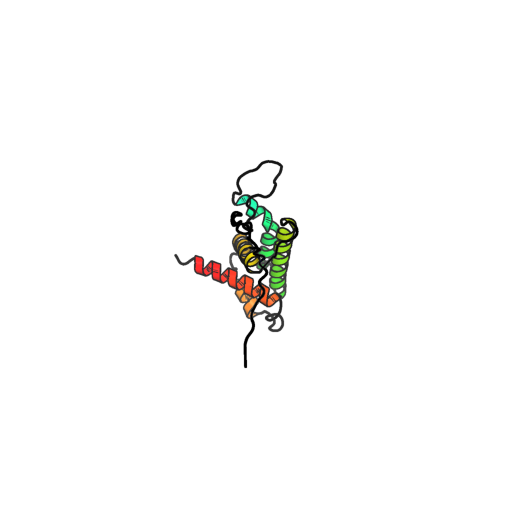 O 1
ATOM 1021 N N . VAL A 1 132 ? 17.495 -3.768 -3.201 1.00 88.12 132 VAL A N 1
ATOM 1022 C CA . VAL A 1 132 ? 16.369 -3.279 -2.385 1.00 88.12 132 VAL A CA 1
ATOM 1023 C C . VAL A 1 132 ? 15.447 -4.428 -1.966 1.00 88.12 132 VAL A C 1
ATOM 1025 O O . VAL A 1 132 ? 14.867 -4.392 -0.879 1.00 88.12 132 VAL A O 1
ATOM 1028 N N . GLN A 1 133 ? 15.367 -5.482 -2.782 1.00 88.19 133 GLN A N 1
ATOM 1029 C CA . GLN A 1 133 ? 14.487 -6.638 -2.578 1.00 88.19 133 GLN A CA 1
ATOM 1030 C C . GLN A 1 133 ? 14.680 -7.356 -1.231 1.00 88.19 133 GLN A C 1
ATOM 1032 O O . GLN A 1 133 ? 13.733 -7.929 -0.702 1.00 88.19 133 GLN A O 1
ATOM 1037 N N . HIS A 1 134 ? 15.890 -7.335 -0.671 1.00 89.19 134 HIS A N 1
ATOM 1038 C CA . HIS A 1 134 ? 16.207 -8.010 0.593 1.00 89.19 134 HIS A CA 1
ATOM 1039 C C . HIS A 1 134 ? 16.173 -7.069 1.810 1.00 89.19 134 HIS A C 1
ATOM 1041 O O . HIS A 1 134 ? 16.444 -7.501 2.929 1.00 89.19 134 HIS A O 1
ATOM 1047 N N . GLY A 1 135 ? 15.869 -5.785 1.597 1.00 92.31 135 GLY A N 1
ATOM 1048 C CA . GLY A 1 135 ? 15.741 -4.784 2.652 1.00 92.31 135 GLY A CA 1
ATOM 1049 C C . GLY A 1 135 ? 14.305 -4.614 3.150 1.00 92.31 135 GLY A C 1
ATOM 1050 O O . GLY A 1 135 ? 13.393 -5.358 2.789 1.00 92.31 135 GLY A O 1
ATOM 1051 N N . GLU A 1 136 ? 14.094 -3.572 3.951 1.00 93.62 136 GLU A N 1
ATOM 1052 C CA . GLU A 1 136 ? 12.785 -3.203 4.506 1.00 93.62 136 GLU A CA 1
ATOM 1053 C C . GLU A 1 136 ? 11.712 -3.016 3.423 1.00 93.62 136 GLU A C 1
ATOM 1055 O O . GLU A 1 136 ? 10.623 -3.579 3.519 1.00 93.62 136 GLU A O 1
ATOM 1060 N N . HIS A 1 137 ? 12.048 -2.315 2.340 1.00 93.81 137 HIS A N 1
ATOM 1061 C CA . HIS A 1 137 ? 11.160 -2.131 1.193 1.00 93.81 137 HIS A CA 1
ATOM 1062 C C . HIS A 1 137 ? 10.724 -3.457 0.557 1.00 93.81 137 HIS A C 1
ATOM 1064 O O . HIS A 1 137 ? 9.564 -3.605 0.173 1.00 93.81 137 HIS A O 1
ATOM 1070 N N . GLY A 1 138 ? 11.617 -4.446 0.494 1.00 95.19 138 GLY A N 1
ATOM 1071 C CA . GLY A 1 138 ? 11.281 -5.787 0.026 1.00 95.19 138 GLY A CA 1
ATOM 1072 C C . GLY A 1 138 ? 10.294 -6.511 0.943 1.00 95.19 138 GLY A C 1
ATOM 1073 O O . GLY A 1 138 ? 9.366 -7.169 0.465 1.00 95.19 138 GLY A O 1
ATOM 1074 N N . ILE A 1 139 ? 10.430 -6.339 2.261 1.00 95.06 139 ILE A N 1
ATOM 1075 C CA . ILE A 1 139 ? 9.493 -6.883 3.258 1.00 95.06 139 ILE A CA 1
ATOM 1076 C C . ILE A 1 139 ? 8.119 -6.208 3.131 1.00 95.06 139 ILE A C 1
ATOM 1078 O O . ILE A 1 139 ? 7.086 -6.884 3.078 1.00 95.06 139 ILE A O 1
ATOM 1082 N N . MET A 1 140 ? 8.088 -4.879 3.021 1.00 96.50 140 MET A N 1
ATOM 1083 C CA . MET A 1 140 ? 6.857 -4.106 2.822 1.00 96.50 140 MET A CA 1
ATOM 1084 C C . MET A 1 140 ? 6.150 -4.496 1.520 1.00 96.50 140 MET A C 1
ATOM 1086 O O . MET A 1 140 ? 4.939 -4.734 1.512 1.00 96.50 140 MET A O 1
ATOM 1090 N N . PHE A 1 141 ? 6.905 -4.646 0.429 1.00 97.75 141 PHE A N 1
ATOM 1091 C CA . PHE A 1 141 ? 6.369 -5.115 -0.845 1.00 97.75 141 PHE A CA 1
ATOM 1092 C C . PHE A 1 141 ? 5.821 -6.541 -0.755 1.00 97.75 141 PHE A C 1
ATOM 1094 O O . PHE A 1 141 ? 4.709 -6.803 -1.213 1.00 97.75 141 PHE A O 1
ATOM 1101 N N . THR A 1 142 ? 6.548 -7.452 -0.104 1.00 96.81 142 THR A N 1
ATOM 1102 C CA . THR A 1 142 ? 6.080 -8.826 0.143 1.00 96.81 142 THR A CA 1
ATOM 1103 C C . THR A 1 142 ? 4.753 -8.827 0.903 1.00 96.81 142 THR A C 1
ATOM 1105 O O . THR A 1 142 ? 3.859 -9.613 0.587 1.00 96.81 142 THR A O 1
ATOM 1108 N N . THR A 1 143 ? 4.580 -7.896 1.844 1.00 97.19 143 THR A N 1
ATOM 1109 C CA . THR A 1 143 ? 3.329 -7.724 2.594 1.00 97.19 143 THR A CA 1
ATOM 1110 C C . THR A 1 143 ? 2.178 -7.281 1.682 1.00 97.19 143 THR A C 1
ATOM 1112 O O . THR A 1 143 ? 1.105 -7.883 1.718 1.00 97.19 143 THR A O 1
ATOM 1115 N N . LEU A 1 144 ? 2.398 -6.303 0.791 1.00 97.88 144 LEU A N 1
ATOM 1116 C CA . LEU A 1 144 ? 1.404 -5.905 -0.221 1.00 97.88 144 LEU A CA 1
ATOM 1117 C C . LEU A 1 144 ? 1.053 -7.056 -1.169 1.00 97.88 144 LEU A C 1
ATOM 1119 O O . LEU A 1 144 ? -0.123 -7.277 -1.472 1.00 97.88 144 LEU A O 1
ATOM 1123 N N . LYS A 1 145 ? 2.058 -7.820 -1.602 1.00 97.38 145 LYS A N 1
ATOM 1124 C CA . LYS A 1 145 ? 1.874 -8.990 -2.462 1.00 97.38 145 LYS A CA 1
ATOM 1125 C C . LYS A 1 145 ? 1.022 -10.060 -1.773 1.00 97.38 145 LYS A C 1
ATOM 1127 O O . LYS A 1 145 ? 0.111 -10.610 -2.391 1.00 97.38 145 LYS A O 1
ATOM 1132 N N . ALA A 1 146 ? 1.256 -10.306 -0.484 1.00 96.50 146 ALA A N 1
ATOM 1133 C CA . ALA A 1 146 ? 0.437 -11.207 0.322 1.00 96.50 146 ALA A CA 1
ATOM 1134 C C . ALA A 1 146 ? -1.021 -10.725 0.420 1.00 96.50 146 ALA A C 1
ATOM 1136 O O . ALA A 1 146 ? -1.934 -11.524 0.208 1.00 96.50 146 ALA A O 1
ATOM 1137 N N . CYS A 1 147 ? -1.261 -9.426 0.643 1.00 96.50 147 CYS A N 1
ATOM 1138 C CA . CYS A 1 147 ? -2.617 -8.866 0.621 1.00 96.50 147 CYS A CA 1
ATOM 1139 C C . CYS A 1 147 ? -3.304 -9.070 -0.735 1.00 96.50 147 CYS A C 1
ATOM 1141 O O . CYS A 1 147 ? -4.460 -9.487 -0.786 1.00 96.50 147 CYS A O 1
ATOM 1143 N N . TYR A 1 148 ? -2.598 -8.818 -1.839 1.00 96.50 148 TYR A N 1
ATOM 1144 C CA . TYR A 1 148 ? -3.126 -9.053 -3.181 1.00 96.50 148 TYR A CA 1
ATOM 1145 C C . TYR A 1 148 ? -3.530 -10.519 -3.391 1.00 96.50 148 TYR A C 1
ATOM 1147 O O . TYR A 1 148 ? -4.655 -10.782 -3.821 1.00 96.50 148 TYR A O 1
ATOM 1155 N N . TYR A 1 149 ? -2.665 -11.473 -3.032 1.00 94.62 149 TYR A N 1
ATOM 1156 C CA . TYR A 1 149 ? -2.986 -12.898 -3.142 1.00 94.62 149 TYR A CA 1
ATOM 1157 C C . TYR A 1 149 ? -4.157 -13.315 -2.253 1.00 94.62 149 TYR A C 1
ATOM 1159 O O . TYR A 1 149 ? -4.993 -14.103 -2.695 1.00 94.62 149 TYR A O 1
ATOM 1167 N N . GLN A 1 150 ? -4.253 -12.783 -1.033 1.00 92.50 150 GLN A N 1
ATOM 1168 C CA . GLN A 1 150 ? -5.384 -13.037 -0.139 1.00 92.50 150 GLN A CA 1
ATOM 1169 C C . GLN A 1 150 ? -6.705 -12.598 -0.793 1.00 92.50 150 GLN A C 1
ATOM 1171 O O . GLN A 1 150 ? -7.645 -13.384 -0.895 1.00 92.50 150 GLN A O 1
ATOM 1176 N N . ILE A 1 151 ? -6.740 -11.375 -1.336 1.00 92.75 151 ILE A N 1
ATOM 1177 C CA . ILE A 1 151 ? -7.916 -10.814 -2.021 1.00 92.75 151 ILE A CA 1
ATOM 1178 C C . ILE A 1 151 ? -8.294 -11.635 -3.262 1.00 92.75 151 ILE A C 1
ATOM 1180 O O . ILE A 1 151 ? -9.476 -11.754 -3.587 1.00 92.75 151 ILE A O 1
ATOM 1184 N N . GLN A 1 152 ? -7.315 -12.175 -3.992 1.00 88.69 152 GLN A N 1
ATOM 1185 C CA . GLN A 1 152 ? -7.591 -13.018 -5.156 1.00 88.69 152 GLN A CA 1
ATOM 1186 C C . GLN A 1 152 ? -8.244 -14.346 -4.774 1.00 88.69 152 GLN A C 1
ATOM 1188 O O . GLN A 1 152 ? -9.219 -14.737 -5.414 1.00 88.69 152 GLN A O 1
ATOM 1193 N N . HIS A 1 153 ? -7.744 -15.023 -3.738 1.00 85.62 153 HIS A N 1
ATOM 1194 C CA . HIS A 1 153 ? -8.269 -16.329 -3.338 1.00 85.62 153 HIS A CA 1
ATOM 1195 C C . HIS A 1 153 ? -9.677 -16.243 -2.728 1.00 85.62 153 HIS A C 1
ATOM 1197 O O . HIS A 1 153 ? -10.478 -17.150 -2.950 1.00 85.62 153 HIS A O 1
ATOM 1203 N N . GLU A 1 154 ? -10.030 -15.136 -2.064 1.00 78.38 154 GLU A N 1
ATOM 1204 C CA . GLU A 1 154 ? -11.386 -14.905 -1.533 1.00 78.38 154 GLU A CA 1
ATOM 1205 C C . GLU A 1 154 ? -12.474 -14.796 -2.618 1.00 78.38 154 GLU A C 1
ATOM 1207 O O . GLU A 1 154 ? -13.644 -15.035 -2.336 1.00 78.38 154 GLU A O 1
ATOM 1212 N N . LYS A 1 155 ? -12.120 -14.490 -3.875 1.00 61.25 155 LYS A N 1
ATOM 1213 C CA . LYS A 1 155 ? -13.082 -14.338 -4.987 1.00 61.25 155 LYS A CA 1
ATOM 1214 C C . LYS A 1 155 ? -13.548 -15.664 -5.617 1.00 61.25 155 LYS A C 1
ATOM 1216 O O . LYS A 1 155 ? -14.218 -15.628 -6.646 1.00 61.25 155 LYS A O 1
ATOM 1221 N N . THR A 1 156 ? -13.200 -16.816 -5.038 1.00 45.72 156 THR A N 1
ATOM 1222 C CA . THR A 1 156 ? -13.367 -18.144 -5.671 1.00 45.72 156 THR A CA 1
ATOM 1223 C C . THR A 1 156 ? -14.467 -19.017 -5.039 1.00 45.72 156 THR A C 1
ATOM 1225 O O . THR A 1 156 ? -14.314 -20.233 -4.936 1.00 45.72 156 THR A O 1
ATOM 1228 N N . THR A 1 157 ? -15.593 -18.448 -4.604 1.00 38.34 157 THR A N 1
ATOM 1229 C CA . THR A 1 157 ? -16.814 -19.199 -4.226 1.00 38.34 157 THR A CA 1
ATOM 1230 C C . THR A 1 157 ? -18.050 -18.378 -4.557 1.00 38.34 157 THR A C 1
ATOM 1232 O O . THR A 1 157 ? -19.029 -18.983 -5.044 1.00 38.34 157 THR A O 1
#

Foldseek 3Di:
DDDDDDDDDDDDDPPPDDDDDPPPDPPPLDCQDDDDDPDDDGDDVVVLCVLLVVLLVLLLCLVVDDALVVNLVSLVVSLVSLVVSSVVRDDPDDDDDPVNSLVSVLVSVVSNPRPPLVVSLVRNVVHPDPVCCPDPSVVSSVSSVVSVVVVVVVVPD

Organism: NCBI:txid861788

Secondary structure (DSSP, 8-state):
----------------PPP------PPPSS-S----TT------THHHHHHTHHHHHHHHGGGT--SHHHHHHHHHHHHHHHHHHHHHHS-S-----HHHHHHHHHHHHHHHT-TTHHHHHHHHHHHS-HHHHTSHHHHHHHHHHHHHHHHHHHT--

Sequence (157 aa):
MAVPLCTESDTSESLKLPENGPSQSPPKFWPVSVPVLGEKTEVVSSTKDACFASATETLQQISTTFTPSDKLQVIQLTFEEITKEVMSSLKDNFLWSMDDQFPVFLYVVLRARIRNLGSEVSLIEDLMDPCVQHGEHGIMFTTLKACYYQIQHEKTT

InterPro domains:
  IPR003123 VPS9 domain [PF02204] (54-154)
  IPR003123 VPS9 domain [PS51205] (11-157)
  IPR037191 VPS9 domain superfamily [G3DSA:1.20.1050.80] (16-157)
  IPR037191 VPS9 domain superfamily [SSF109993] (34-154)
  IPR051984 Alsin [PTHR46089] (27-156)

Radius of gyration: 26.03 Å; chains: 1; bounding box: 50×65×78 Å